Protein AF-A0A401TT37-F1 (afdb_monomer_lite)

Organism: Chiloscyllium punctatum (NCBI:txid137246)

Foldseek 3Di:
DPPPPPDQPWDKDWDDDPFKIKIWTKTRCDVPQNWIWIKIKIWGRPDPFKIKIKIWIWTDGVVDTDIDIGIDMGGRPPPPDDDDDDDDDD

pLDDT: mean 74.37, std 16.64, range [40.59, 93.44]

Sequence (90 aa):
TQQDKFLTWQFDSEYRGDDFTASVTLGNPDIINESAIVVGHFLQSVTQNLVLGGEIVYHRRPNEEGAILTLAGKYASKSHREGVCQGVSQ

Secondary structure (DSSP, 8-state):
----------EEEEEE-SSEEEEEEEEEEETTTTEEEEEEEEEEEEETTEEEEEEEEEEEETTEEEEEEEEEEEE-----S---------

InterPro domains:
  IPR023614 Porin domain superfamily [G3DSA:2.40.160.10] (1-81)
  IPR027246 Eukaryotic porin/Tom40 [PF01459] (4-64)
  IPR037930 Tom40 [PTHR10802] (1-78)

Structure (mmCIF, N/CA/C/O backbone):
data_AF-A0A401TT37-F1
#
_entry.id   AF-A0A401TT37-F1
#
loop_
_atom_site.group_PDB
_atom_site.id
_atom_site.type_symbol
_atom_site.label_atom_id
_atom_site.label_alt_id
_atom_site.label_comp_id
_atom_site.label_asym_id
_atom_site.label_entity_id
_atom_site.label_seq_id
_atom_site.pdbx_PDB_ins_code
_atom_site.Cartn_x
_atom_site.Cartn_y
_atom_site.Cartn_z
_atom_site.occupancy
_atom_site.B_iso_or_equiv
_atom_site.auth_seq_id
_atom_site.auth_comp_id
_atom_site.auth_asym_id
_atom_site.auth_atom_id
_atom_site.pdbx_PDB_model_num
ATOM 1 N N . THR A 1 1 ? 7.314 1.359 -39.315 1.00 42.53 1 THR A N 1
ATOM 2 C CA . THR A 1 1 ? 7.562 0.443 -38.186 1.00 42.53 1 THR A CA 1
ATOM 3 C C . THR A 1 1 ? 6.887 1.025 -36.967 1.00 42.53 1 THR A C 1
ATOM 5 O O . THR A 1 1 ? 7.438 1.912 -36.331 1.00 42.53 1 THR A O 1
ATOM 8 N N . GLN A 1 2 ? 5.626 0.651 -36.753 1.00 40.59 2 GLN A N 1
ATOM 9 C CA . GLN A 1 2 ? 4.790 1.123 -35.653 1.00 40.59 2 GLN A CA 1
ATOM 10 C C . GLN A 1 2 ? 5.350 0.512 -34.369 1.00 40.59 2 GLN A C 1
ATOM 12 O O . GLN A 1 2 ? 5.096 -0.648 -34.069 1.00 40.59 2 GLN A O 1
ATOM 17 N N . GLN A 1 3 ? 6.223 1.258 -33.694 1.00 45.03 3 GLN A N 1
ATOM 18 C CA . GLN A 1 3 ? 6.617 0.962 -32.325 1.00 45.03 3 GLN A CA 1
ATOM 19 C C . GLN A 1 3 ? 5.343 1.112 -31.505 1.00 45.03 3 GLN A C 1
ATOM 21 O O . GLN A 1 3 ? 4.905 2.229 -31.229 1.00 45.03 3 GLN A O 1
ATOM 26 N N . ASP A 1 4 ? 4.698 -0.023 -31.259 1.00 45.66 4 ASP A N 1
ATOM 27 C CA . ASP A 1 4 ? 3.655 -0.210 -30.269 1.00 45.66 4 ASP A CA 1
ATOM 28 C C . ASP A 1 4 ? 4.212 0.384 -28.972 1.00 45.66 4 ASP A C 1
ATOM 30 O O . ASP A 1 4 ? 5.044 -0.219 -28.295 1.00 45.66 4 ASP A O 1
ATOM 34 N N . LYS A 1 5 ? 3.894 1.659 -28.717 1.00 47.97 5 LYS A N 1
ATOM 35 C CA . LYS A 1 5 ? 4.195 2.329 -27.458 1.00 47.97 5 LYS A CA 1
ATOM 36 C C . LYS A 1 5 ? 3.330 1.594 -26.457 1.00 47.97 5 LYS A C 1
ATOM 38 O O . LYS A 1 5 ? 2.155 1.932 -26.322 1.00 47.97 5 LYS A O 1
ATOM 43 N N . PHE A 1 6 ? 3.904 0.525 -25.905 1.00 51.94 6 PHE A N 1
ATOM 44 C CA . PHE A 1 6 ? 3.279 -0.383 -24.966 1.00 51.94 6 PHE A CA 1
ATOM 45 C C . PHE A 1 6 ? 2.453 0.459 -24.010 1.00 51.94 6 PHE A C 1
ATOM 47 O O . PHE A 1 6 ? 2.970 1.387 -23.384 1.00 51.94 6 PHE A O 1
ATOM 54 N N . LEU A 1 7 ? 1.145 0.204 -24.036 1.00 53.03 7 LEU A N 1
ATOM 55 C CA . LEU A 1 7 ? 0.154 0.890 -23.227 1.00 53.03 7 LEU A CA 1
ATOM 56 C C . LEU A 1 7 ? 0.739 1.125 -21.831 1.00 53.03 7 LEU A C 1
ATOM 58 O O . LEU A 1 7 ? 1.186 0.192 -21.166 1.00 53.03 7 LEU A O 1
ATOM 62 N N . THR A 1 8 ? 0.708 2.369 -21.373 1.00 57.44 8 THR A N 1
ATOM 63 C CA . THR A 1 8 ? 0.883 2.695 -19.963 1.00 57.44 8 THR A CA 1
ATOM 64 C C . THR A 1 8 ? -0.329 2.109 -19.230 1.00 57.44 8 THR A C 1
ATOM 66 O O . THR A 1 8 ? -1.317 2.802 -19.001 1.00 57.44 8 THR A O 1
ATOM 69 N N . TRP A 1 9 ? -0.322 0.802 -18.954 1.00 63.97 9 TRP A N 1
ATOM 70 C CA . TRP A 1 9 ? -1.377 0.148 -18.182 1.00 63.97 9 TRP A CA 1
ATOM 71 C C . TRP A 1 9 ? -1.231 0.633 -16.744 1.00 63.97 9 TRP A C 1
ATOM 73 O O . TRP A 1 9 ? -0.379 0.154 -16.000 1.00 63.97 9 TRP A O 1
ATOM 83 N N . GLN A 1 10 ? -2.018 1.637 -16.368 1.00 69.62 10 GLN A N 1
ATOM 84 C CA . GLN A 1 10 ? -2.158 2.024 -14.975 1.00 69.62 10 GLN A CA 1
ATOM 85 C C . GLN A 1 10 ? -3.210 1.111 -14.358 1.00 69.62 10 GLN A C 1
ATOM 87 O O . GLN A 1 10 ? -4.390 1.203 -14.690 1.00 69.62 10 GLN A O 1
ATOM 92 N N . PHE A 1 11 ? -2.765 0.189 -13.515 1.00 83.69 11 PHE A N 1
ATOM 93 C CA . PHE A 1 11 ? -3.661 -0.719 -12.819 1.00 83.69 11 PHE A CA 1
ATOM 94 C C . PHE A 1 11 ? -3.811 -0.235 -11.390 1.00 83.69 11 PHE A C 1
ATOM 96 O O . PHE A 1 11 ? -2.836 -0.176 -10.650 1.00 83.69 11 PHE A O 1
ATOM 103 N N . ASP A 1 12 ? -5.027 0.126 -11.018 1.00 86.62 12 ASP A N 1
ATOM 104 C CA . ASP A 1 12 ? -5.362 0.505 -9.658 1.00 86.62 12 ASP A CA 1
ATOM 105 C C . ASP A 1 12 ? -6.287 -0.557 -9.062 1.00 86.62 12 ASP A C 1
ATOM 107 O O . ASP A 1 12 ? -7.228 -1.023 -9.706 1.00 86.62 12 ASP A O 1
ATOM 111 N N . SER A 1 13 ? -5.966 -1.001 -7.857 1.00 88.88 13 SER A N 1
ATOM 112 C CA . SER A 1 13 ? -6.707 -1.998 -7.099 1.00 88.88 13 SER A CA 1
ATOM 113 C C . SER A 1 13 ? -6.919 -1.494 -5.693 1.00 88.88 13 SER A C 1
ATOM 115 O O . SER A 1 13 ? -6.051 -1.628 -4.836 1.00 88.88 13 SER A O 1
ATOM 117 N N . GLU A 1 14 ? -8.098 -0.943 -5.448 1.00 90.94 14 GLU A N 1
ATOM 118 C CA . GLU A 1 14 ? -8.556 -0.607 -4.110 1.00 90.94 14 GLU A CA 1
ATOM 119 C C . GLU A 1 14 ? -9.381 -1.762 -3.530 1.00 90.94 14 GLU A C 1
ATOM 121 O O . GLU A 1 14 ? -10.309 -2.278 -4.152 1.00 90.94 14 GLU A O 1
ATOM 126 N N . TYR A 1 15 ? -9.046 -2.156 -2.308 1.00 88.94 15 TYR A N 1
ATOM 127 C CA . TYR A 1 15 ? -9.766 -3.125 -1.506 1.00 88.94 15 TYR A CA 1
ATOM 128 C C . TYR A 1 15 ? -10.181 -2.494 -0.175 1.00 88.94 15 TYR A C 1
ATOM 130 O O . TYR A 1 15 ? -9.372 -2.299 0.736 1.00 88.94 15 TYR A O 1
ATOM 138 N N . ARG A 1 16 ? -11.475 -2.200 -0.045 1.00 88.94 16 ARG A N 1
ATOM 139 C CA . ARG A 1 16 ? -12.098 -1.752 1.204 1.00 88.94 16 ARG A CA 1
ATOM 140 C C . ARG A 1 16 ? -12.793 -2.919 1.892 1.00 88.94 16 ARG A C 1
ATOM 142 O O . ARG A 1 16 ? -13.760 -3.458 1.364 1.00 88.94 16 ARG A O 1
ATOM 149 N N . GLY A 1 17 ? -12.297 -3.282 3.067 1.00 85.50 17 GLY A N 1
ATOM 150 C CA . GLY A 1 17 ? -13.001 -4.119 4.033 1.00 85.50 17 GLY A CA 1
ATOM 151 C C . GLY A 1 17 ? -13.676 -3.275 5.115 1.00 85.50 17 GLY A C 1
ATOM 152 O O . GLY A 1 17 ? -13.515 -2.055 5.161 1.00 85.50 17 GLY A O 1
ATOM 153 N N . ASP A 1 18 ? -14.408 -3.934 6.009 1.00 82.44 18 ASP A N 1
ATOM 154 C CA . ASP A 1 18 ? -15.122 -3.272 7.107 1.00 82.44 18 ASP A CA 1
ATOM 155 C C . ASP A 1 18 ? -14.180 -2.575 8.109 1.00 82.44 18 ASP A C 1
ATOM 157 O O . ASP A 1 18 ? -14.475 -1.479 8.581 1.00 82.44 18 ASP A O 1
ATOM 161 N N . ASP A 1 19 ? -13.006 -3.161 8.370 1.00 84.31 19 ASP A N 1
ATOM 162 C CA . ASP A 1 19 ? -12.030 -2.661 9.354 1.00 84.31 19 ASP A CA 1
ATOM 163 C C . ASP A 1 19 ? -10.658 -2.316 8.748 1.00 84.31 19 ASP A C 1
ATOM 165 O O . ASP A 1 19 ? -9.735 -1.911 9.457 1.00 84.31 19 ASP A O 1
ATOM 169 N N . PHE A 1 20 ? -10.485 -2.469 7.434 1.00 85.81 20 PHE A N 1
ATOM 170 C CA . PHE A 1 20 ? -9.224 -2.165 6.758 1.00 85.81 20 PHE A CA 1
ATOM 171 C C . PHE A 1 20 ? -9.439 -1.668 5.329 1.00 85.81 20 PHE A C 1
ATOM 173 O O . PHE A 1 20 ? -10.438 -1.953 4.680 1.00 85.81 20 PHE A O 1
ATOM 180 N N . THR A 1 21 ? -8.487 -0.904 4.818 1.00 90.44 21 THR A N 1
ATOM 181 C CA . THR A 1 21 ? -8.442 -0.392 3.454 1.00 90.44 21 THR A CA 1
ATOM 182 C C . THR A 1 21 ? -7.046 -0.637 2.917 1.00 90.44 21 THR A C 1
ATOM 184 O O . THR A 1 21 ? -6.076 -0.110 3.447 1.00 90.44 21 THR A O 1
ATOM 187 N N . ALA A 1 22 ? -6.941 -1.446 1.877 1.00 91.38 22 ALA A N 1
ATOM 188 C CA . ALA A 1 22 ? -5.723 -1.618 1.110 1.00 91.38 22 ALA A CA 1
ATOM 189 C C . ALA A 1 22 ? -5.939 -0.989 -0.265 1.00 91.38 22 ALA A C 1
ATOM 191 O O . ALA A 1 22 ? -7.010 -1.137 -0.837 1.00 91.38 22 ALA A O 1
ATOM 192 N N . SER A 1 23 ? -4.951 -0.316 -0.823 1.00 92.88 23 SER A N 1
ATOM 193 C CA . SER A 1 23 ? -4.948 0.066 -2.228 1.00 92.88 23 SER A CA 1
ATOM 194 C C . SER A 1 23 ? -3.591 -0.235 -2.831 1.00 92.88 23 SER A C 1
ATOM 196 O O . SER A 1 23 ? -2.567 -0.161 -2.159 1.00 92.88 23 SER A O 1
ATOM 198 N N . VAL A 1 24 ? -3.578 -0.646 -4.088 1.00 91.25 24 VAL A N 1
ATOM 199 C CA . VAL A 1 24 ? -2.368 -0.957 -4.838 1.00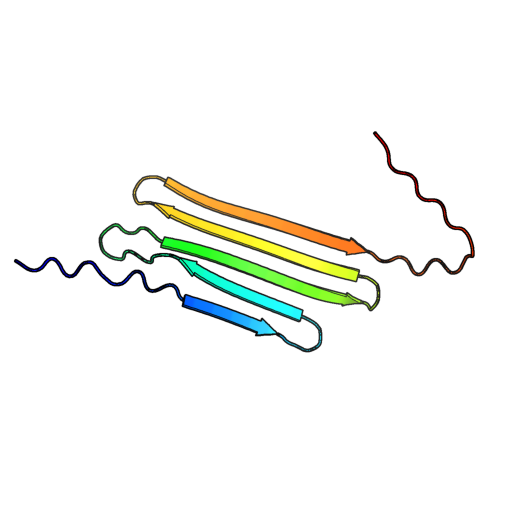 91.25 24 VAL A CA 1
ATOM 200 C C . VAL A 1 24 ? -2.491 -0.321 -6.208 1.00 91.25 24 VAL A C 1
ATOM 202 O O . VAL A 1 24 ? -3.384 -0.660 -6.975 1.00 91.25 24 VAL A O 1
ATOM 205 N N . THR A 1 25 ? -1.561 0.563 -6.532 1.00 90.62 25 THR A N 1
ATOM 206 C CA . THR A 1 25 ? -1.481 1.271 -7.800 1.00 90.62 25 THR A CA 1
ATOM 207 C C . THR A 1 25 ? -0.185 0.888 -8.508 1.00 90.62 25 THR A C 1
ATOM 209 O O . THR A 1 25 ? 0.918 1.120 -8.018 1.00 90.62 25 THR A O 1
ATOM 212 N N . LEU A 1 26 ? -0.313 0.306 -9.693 1.00 86.56 26 LEU A N 1
ATOM 213 C CA . LEU A 1 26 ? 0.775 0.014 -10.616 1.00 86.56 26 LEU A CA 1
ATOM 214 C C . LEU A 1 26 ? 0.791 1.100 -11.689 1.00 86.56 26 LEU A C 1
ATOM 216 O O . LEU A 1 26 ? -0.145 1.232 -12.476 1.00 86.56 26 LEU A O 1
ATOM 220 N N . GLY A 1 27 ? 1.856 1.893 -11.708 1.00 83.06 27 GLY A N 1
ATOM 221 C CA . GLY A 1 27 ? 2.078 2.961 -12.669 1.00 83.06 27 GLY A CA 1
ATOM 222 C C . GLY A 1 27 ? 3.114 2.560 -13.709 1.00 83.06 27 GLY A C 1
ATOM 223 O O . GLY A 1 27 ? 4.270 2.314 -13.368 1.00 83.06 27 GLY A O 1
ATOM 224 N N . ASN A 1 28 ? 2.702 2.569 -14.979 1.00 72.00 28 ASN A N 1
ATOM 225 C CA . ASN A 1 28 ? 3.583 2.439 -16.141 1.00 72.00 28 ASN A CA 1
ATOM 226 C C . ASN A 1 28 ? 4.545 1.231 -16.066 1.00 72.00 28 ASN A C 1
ATOM 228 O O . ASN A 1 28 ? 5.757 1.438 -16.014 1.00 72.00 28 ASN A O 1
ATOM 232 N N . PRO A 1 29 ? 4.030 -0.015 -16.022 1.00 65.38 29 PRO A N 1
ATOM 233 C CA . PRO A 1 29 ? 4.858 -1.212 -16.076 1.00 65.38 29 PRO A CA 1
ATOM 234 C C . PRO A 1 29 ? 5.434 -1.367 -17.487 1.00 65.38 29 PRO A C 1
ATOM 236 O O . PRO A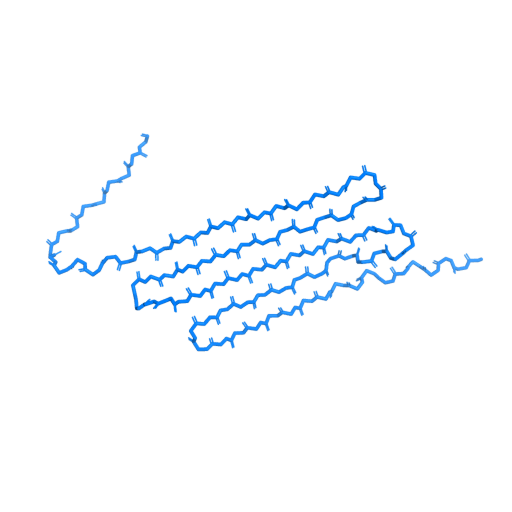 1 29 ? 4.826 -1.966 -18.374 1.00 65.38 29 PRO A O 1
ATOM 239 N N . ASP A 1 30 ? 6.611 -0.800 -17.708 1.00 69.88 30 ASP A N 1
ATOM 240 C CA . ASP A 1 30 ? 7.346 -0.940 -18.952 1.00 69.88 30 ASP A CA 1
ATOM 241 C C . ASP A 1 30 ? 8.227 -2.194 -18.870 1.00 69.88 30 ASP A C 1
ATOM 243 O O . ASP A 1 30 ? 9.317 -2.189 -18.298 1.00 69.88 30 ASP A O 1
ATOM 247 N N . ILE A 1 31 ? 7.715 -3.301 -19.419 1.00 60.72 31 ILE A N 1
ATOM 248 C CA . ILE A 1 31 ? 8.393 -4.611 -19.457 1.00 60.72 31 ILE A CA 1
ATOM 249 C C . ILE A 1 31 ? 9.675 -4.543 -20.311 1.00 60.72 31 ILE A C 1
ATOM 251 O O . ILE A 1 31 ? 10.593 -5.332 -20.109 1.00 60.72 31 ILE A O 1
ATOM 255 N N . ILE A 1 32 ? 9.753 -3.593 -21.249 1.00 64.06 32 ILE A N 1
ATOM 256 C CA . ILE A 1 32 ? 10.861 -3.449 -22.204 1.00 64.06 32 ILE A CA 1
ATOM 257 C C . ILE A 1 32 ? 12.044 -2.697 -21.575 1.00 64.06 32 ILE A C 1
ATOM 259 O O . ILE A 1 32 ? 13.195 -3.047 -21.812 1.00 64.06 32 ILE A O 1
ATOM 263 N N . ASN A 1 33 ? 11.767 -1.686 -20.756 1.00 64.31 33 ASN A N 1
ATOM 264 C CA . ASN A 1 33 ? 12.733 -0.868 -20.025 1.00 64.31 33 ASN A CA 1
ATOM 265 C C . ASN A 1 33 ? 12.871 -1.313 -18.560 1.00 64.31 33 ASN A C 1
ATOM 267 O O . ASN A 1 33 ? 13.448 -0.574 -17.761 1.00 64.31 33 ASN A O 1
ATOM 271 N N . GLU A 1 34 ? 12.285 -2.460 -18.189 1.00 68.69 34 GLU A N 1
ATOM 272 C CA . GLU A 1 34 ? 12.207 -2.996 -16.818 1.00 68.69 34 GLU A CA 1
ATOM 273 C C . GL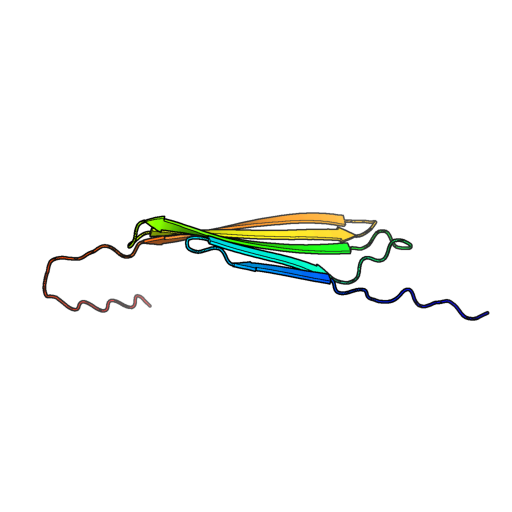U A 1 34 ? 11.844 -1.939 -15.763 1.00 68.69 34 GLU A C 1
ATOM 275 O O . GLU A 1 34 ? 12.309 -1.972 -14.621 1.00 68.69 34 GLU A O 1
ATOM 280 N N . SER A 1 35 ? 11.030 -0.961 -16.157 1.00 70.44 35 SER A N 1
ATOM 281 C CA . SER A 1 35 ? 10.703 0.190 -15.329 1.00 70.44 35 SER A CA 1
ATOM 282 C C . SER A 1 35 ? 9.269 0.065 -14.861 1.00 70.44 35 SER A C 1
ATOM 284 O O . SER A 1 35 ? 8.359 0.017 -15.679 1.00 70.44 35 SER A O 1
ATOM 286 N N . ALA A 1 36 ? 9.052 -0.003 -13.553 1.00 76.94 36 ALA A N 1
ATOM 287 C CA . ALA A 1 36 ? 7.715 -0.121 -12.986 1.00 76.94 36 ALA A CA 1
ATOM 288 C C . ALA A 1 36 ? 7.633 0.629 -11.661 1.00 76.94 36 ALA A C 1
ATOM 290 O O . ALA A 1 36 ? 8.544 0.559 -10.831 1.00 76.94 36 ALA A O 1
ATOM 291 N N . ILE A 1 37 ? 6.524 1.338 -11.464 1.00 85.50 37 ILE A N 1
ATOM 292 C CA . ILE A 1 37 ? 6.204 1.990 -10.198 1.00 85.50 37 ILE A CA 1
ATOM 293 C C . ILE A 1 37 ? 5.062 1.207 -9.566 1.00 85.50 37 ILE A C 1
ATOM 295 O O . ILE A 1 37 ? 4.018 1.015 -10.183 1.00 85.50 37 ILE A O 1
ATOM 299 N N . V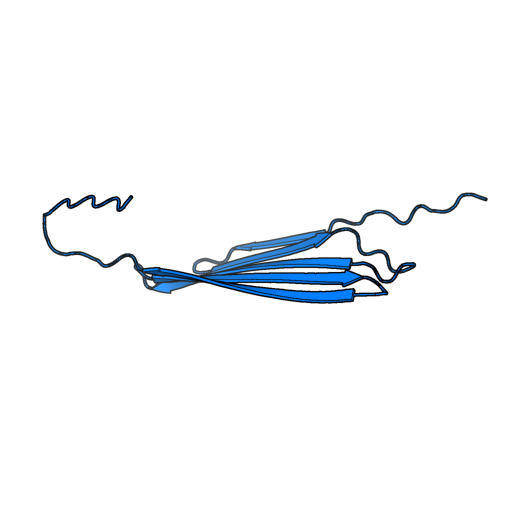AL A 1 38 ? 5.261 0.758 -8.336 1.00 87.31 38 VAL A N 1
ATOM 300 C CA . VAL A 1 38 ? 4.253 0.064 -7.541 1.00 87.31 38 VAL A CA 1
ATOM 301 C C . VAL A 1 38 ? 4.072 0.840 -6.255 1.00 87.31 38 VAL A C 1
ATOM 303 O O . VAL A 1 38 ? 5.020 1.030 -5.501 1.00 87.31 38 VAL A O 1
ATOM 306 N N . VAL A 1 39 ? 2.857 1.289 -5.999 1.00 90.31 39 VAL A N 1
ATOM 307 C CA . VAL A 1 39 ? 2.487 1.972 -4.767 1.00 90.31 39 VAL A CA 1
ATOM 308 C C . VAL A 1 39 ? 1.435 1.126 -4.077 1.00 90.31 39 VAL A C 1
ATOM 310 O O . VAL A 1 39 ? 0.431 0.789 -4.685 1.00 90.31 39 VAL A O 1
ATOM 313 N N . GLY A 1 40 ? 1.658 0.749 -2.829 1.00 92.88 40 GLY A N 1
ATOM 314 C CA . GLY A 1 40 ? 0.687 0.061 -1.996 1.00 92.88 40 GLY A CA 1
ATOM 315 C C . GLY A 1 40 ? 0.389 0.902 -0.769 1.00 92.88 40 GLY A C 1
ATOM 316 O O . GLY A 1 40 ? 1.307 1.250 -0.040 1.00 92.88 40 GLY A O 1
ATOM 317 N N . HIS A 1 41 ? -0.869 1.206 -0.501 1.00 93.19 41 HIS A N 1
ATOM 318 C CA . HIS A 1 41 ? -1.302 1.780 0.763 1.00 93.19 41 HIS A CA 1
ATOM 319 C C . HIS A 1 41 ? -2.097 0.735 1.535 1.00 93.19 41 HIS A C 1
ATOM 321 O O . HIS A 1 41 ? -2.892 -0.015 0.981 1.00 93.19 41 HIS A O 1
ATOM 327 N N . PHE A 1 42 ? -1.891 0.678 2.837 1.00 90.88 42 PHE A N 1
ATOM 328 C CA . PHE A 1 42 ? -2.614 -0.195 3.737 1.00 90.88 42 PHE A CA 1
ATOM 329 C C . PHE A 1 42 ? -2.992 0.601 4.973 1.00 90.88 42 PHE A C 1
ATOM 331 O O . PHE A 1 42 ? -2.158 1.256 5.579 1.00 90.88 42 PHE A O 1
ATOM 338 N N . LEU A 1 43 ? -4.254 0.561 5.358 1.00 90.31 43 LEU A N 1
ATOM 339 C CA . LEU A 1 43 ? -4.807 1.227 6.523 1.00 90.31 43 LEU A CA 1
ATOM 340 C C . LEU A 1 43 ? -5.654 0.191 7.250 1.00 90.31 43 LEU A C 1
ATOM 342 O O . LEU A 1 43 ? -6.632 -0.296 6.703 1.00 90.31 43 LEU A O 1
ATOM 346 N N . GLN A 1 44 ? -5.296 -0.157 8.475 1.00 89.81 44 GLN A N 1
ATOM 347 C CA . GLN A 1 44 ? -6.022 -1.103 9.308 1.00 89.81 44 GLN A CA 1
ATOM 348 C C . GLN A 1 44 ? -6.477 -0.427 10.600 1.00 89.81 44 GLN A C 1
ATOM 350 O O . GLN A 1 44 ? -5.679 0.079 11.390 1.00 89.81 44 GLN A O 1
ATOM 355 N N . SER A 1 45 ? -7.782 -0.462 10.841 1.00 87.50 45 SER A N 1
ATOM 356 C CA . SER A 1 45 ? -8.382 -0.097 12.115 1.00 87.50 45 SER A CA 1
ATOM 357 C C . SER A 1 45 ? -8.178 -1.252 13.098 1.00 87.50 45 SER A C 1
ATOM 359 O O . SER A 1 45 ? -8.823 -2.291 13.001 1.00 87.50 45 SER A O 1
ATOM 361 N N . VAL A 1 46 ? -7.233 -1.109 14.030 1.00 80.88 46 VAL A N 1
ATOM 362 C CA . VAL A 1 46 ? -6.959 -2.136 15.055 1.00 80.88 46 VAL A CA 1
ATOM 363 C C . VAL A 1 46 ? -7.934 -1.999 16.224 1.00 80.88 46 VAL A C 1
ATOM 365 O O . VAL A 1 46 ? -8.228 -2.957 16.935 1.00 80.88 46 VAL A O 1
ATOM 368 N N . THR A 1 47 ? -8.432 -0.789 16.477 1.00 80.25 47 THR A N 1
ATOM 369 C CA . THR A 1 47 ? -9.380 -0.506 17.561 1.00 80.25 47 THR A CA 1
ATOM 370 C C . THR A 1 47 ? -10.236 0.702 17.181 1.00 80.25 47 THR A C 1
ATOM 372 O O . THR A 1 47 ? -9.810 1.512 16.366 1.00 80.25 47 THR A O 1
ATOM 375 N N . GLN A 1 48 ? -11.380 0.928 17.849 1.00 75.44 48 GLN A N 1
ATOM 376 C CA . GLN A 1 48 ? -12.232 2.130 17.653 1.00 75.44 48 GLN A CA 1
ATOM 377 C C . GLN A 1 48 ? -11.479 3.473 17.741 1.00 75.44 48 GLN A C 1
ATOM 379 O O . GLN A 1 48 ? -11.973 4.512 17.317 1.00 75.44 48 GLN A O 1
ATOM 384 N N . ASN A 1 49 ? -10.294 3.431 18.341 1.00 79.06 49 ASN A N 1
ATOM 385 C CA . ASN A 1 49 ? -9.450 4.551 18.691 1.00 79.06 49 ASN A CA 1
ATOM 386 C C . ASN A 1 49 ? -8.055 4.459 18.067 1.00 79.06 49 ASN A C 1
ATOM 388 O O . ASN A 1 49 ? -7.229 5.320 18.327 1.00 79.06 49 ASN A O 1
ATOM 392 N N . LEU A 1 50 ? -7.733 3.404 17.325 1.00 81.06 50 LEU A N 1
ATOM 393 C CA . LEU A 1 50 ? -6.384 3.193 16.820 1.00 81.06 50 LEU A CA 1
ATOM 394 C C . LEU A 1 50 ? -6.466 2.715 15.381 1.00 81.06 50 LEU A C 1
ATOM 396 O O . LEU A 1 50 ? -6.891 1.593 15.110 1.00 81.06 50 LEU A O 1
ATOM 400 N N . VAL A 1 51 ? -6.022 3.580 14.478 1.00 87.06 51 VAL A N 1
ATOM 401 C CA . VAL A 1 51 ? -5.845 3.256 13.066 1.00 87.06 51 VAL A CA 1
ATOM 402 C C . VAL A 1 51 ? -4.354 3.198 12.806 1.00 87.06 51 VAL A C 1
ATOM 404 O O . VAL A 1 51 ? -3.645 4.170 13.047 1.00 87.06 51 VAL A O 1
ATOM 407 N N . LEU A 1 52 ? -3.877 2.060 12.333 1.00 90.19 52 LEU A N 1
ATOM 408 C CA . LEU A 1 52 ? -2.524 1.905 11.825 1.00 90.19 52 LEU A CA 1
ATOM 409 C C . LEU A 1 52 ? -2.572 1.916 10.306 1.00 90.19 52 LEU A C 1
ATOM 411 O O . LEU A 1 52 ? -3.574 1.554 9.701 1.00 90.19 52 LEU A O 1
ATOM 415 N N . GLY A 1 53 ? -1.490 2.327 9.681 1.00 91.12 53 GLY A N 1
ATOM 416 C CA . GLY A 1 53 ? -1.344 2.277 8.247 1.00 91.12 53 GLY A CA 1
ATOM 417 C C . GLY A 1 53 ? 0.107 2.206 7.835 1.00 91.12 53 GLY A C 1
ATOM 418 O O . GLY A 1 53 ? 1.016 2.508 8.604 1.00 91.12 53 GLY A O 1
ATOM 419 N N . GLY A 1 54 ? 0.318 1.796 6.603 1.00 91.75 54 GLY A N 1
ATOM 420 C CA . GLY A 1 54 ? 1.596 1.834 5.941 1.00 91.75 54 GLY A CA 1
ATOM 421 C C . GLY A 1 54 ? 1.400 2.138 4.473 1.00 91.75 54 GLY A C 1
ATOM 422 O O . GLY A 1 54 ? 0.388 1.785 3.879 1.00 91.75 54 GLY A O 1
ATOM 423 N N . GLU A 1 55 ? 2.375 2.800 3.890 1.00 93.44 55 GLU A N 1
ATOM 424 C CA . GLU A 1 55 ? 2.484 2.962 2.453 1.00 93.44 55 GLU A CA 1
ATOM 425 C C . GLU A 1 55 ? 3.836 2.424 2.014 1.00 93.44 55 GLU A C 1
ATOM 427 O O . GLU A 1 55 ? 4.857 2.621 2.670 1.00 93.44 55 GLU A O 1
ATOM 432 N N . ILE A 1 56 ? 3.831 1.695 0.914 1.00 92.56 56 ILE A N 1
ATOM 433 C CA . ILE A 1 56 ? 5.011 1.150 0.281 1.00 92.56 56 ILE A CA 1
ATOM 434 C C . ILE A 1 56 ? 5.062 1.675 -1.143 1.00 92.56 56 ILE A C 1
ATOM 436 O O . ILE A 1 56 ? 4.110 1.548 -1.901 1.00 92.56 56 ILE A O 1
ATOM 440 N N . VAL A 1 57 ? 6.178 2.279 -1.514 1.00 91.25 57 VAL A N 1
ATOM 441 C CA . VAL A 1 57 ? 6.440 2.767 -2.861 1.00 91.25 57 VAL A CA 1
ATOM 442 C C . VAL A 1 57 ? 7.674 2.043 -3.356 1.00 91.25 57 VAL A C 1
ATOM 444 O O . VAL A 1 57 ? 8.792 2.314 -2.921 1.00 91.25 57 VAL A O 1
ATOM 447 N N . TYR A 1 58 ? 7.471 1.106 -4.263 1.00 86.94 58 TYR A N 1
ATOM 448 C CA . TYR A 1 58 ? 8.533 0.417 -4.963 1.00 86.94 58 TYR A CA 1
ATOM 449 C C . TYR A 1 58 ? 8.711 1.046 -6.340 1.00 86.94 58 TYR A C 1
ATOM 451 O O . TYR A 1 58 ? 7.790 1.072 -7.157 1.00 86.94 58 TYR A O 1
ATOM 459 N N . HIS A 1 59 ? 9.904 1.570 -6.594 1.00 85.38 59 HIS A N 1
ATOM 460 C CA . HIS A 1 59 ? 10.305 2.021 -7.913 1.00 85.38 59 HIS A CA 1
ATOM 461 C C . HIS A 1 59 ? 11.415 1.109 -8.422 1.00 85.38 59 HIS A C 1
ATOM 463 O O . HIS A 1 59 ? 12.509 1.037 -7.861 1.00 85.38 59 HIS A O 1
ATOM 469 N N . ARG A 1 60 ? 11.131 0.409 -9.515 1.00 70.56 60 ARG A N 1
ATOM 470 C CA . ARG A 1 60 ? 12.142 -0.324 -10.264 1.00 70.56 60 ARG A CA 1
ATOM 471 C C . ARG A 1 60 ? 12.522 0.529 -11.459 1.00 70.56 60 ARG A C 1
ATOM 473 O O . ARG A 1 60 ? 11.669 0.803 -12.301 1.00 70.56 60 ARG A O 1
ATOM 480 N N . ARG A 1 61 ? 13.770 0.992 -11.506 1.00 67.69 61 ARG A N 1
ATOM 481 C CA . ARG A 1 61 ? 14.406 1.498 -12.726 1.00 67.69 61 ARG A CA 1
ATOM 482 C C . ARG A 1 61 ? 15.600 0.594 -13.042 1.00 67.69 61 ARG A C 1
ATOM 484 O O . ARG A 1 61 ? 16.251 0.136 -12.108 1.00 67.69 61 ARG A O 1
ATOM 491 N N . PRO A 1 62 ? 15.958 0.393 -14.320 1.00 62.69 62 PRO A N 1
ATOM 492 C CA . PRO A 1 62 ? 17.030 -0.520 -14.735 1.00 62.69 62 PRO A CA 1
ATOM 493 C C . PRO A 1 62 ? 18.420 -0.180 -14.168 1.00 62.69 62 PRO A C 1
ATOM 495 O O . PRO A 1 62 ? 19.334 -0.988 -14.275 1.00 62.69 62 PRO A O 1
ATOM 498 N N . ASN A 1 63 ? 18.592 1.000 -13.564 1.00 68.81 63 ASN A N 1
ATOM 499 C CA . ASN A 1 63 ? 19.855 1.450 -12.983 1.00 68.81 63 ASN A CA 1
ATOM 500 C C . ASN A 1 63 ? 19.753 1.803 -11.485 1.00 68.81 63 ASN A C 1
ATOM 502 O O . ASN A 1 63 ? 20.763 2.148 -10.880 1.00 68.81 63 ASN A O 1
ATOM 506 N N . GLU A 1 64 ? 18.550 1.767 -10.898 1.00 66.94 64 GLU A N 1
ATOM 507 C CA . GLU A 1 64 ? 18.316 2.137 -9.499 1.00 66.94 64 GLU A CA 1
ATOM 508 C C . GLU A 1 64 ? 17.026 1.473 -8.996 1.00 66.94 64 GLU A C 1
ATOM 510 O O . GLU A 1 64 ? 15.921 1.770 -9.464 1.00 66.94 64 GLU A O 1
ATOM 515 N N . GLU A 1 65 ? 17.179 0.539 -8.062 1.00 77.50 65 GLU A N 1
ATOM 516 C CA . GLU A 1 65 ? 16.075 -0.127 -7.379 1.00 77.50 65 GLU A CA 1
ATOM 517 C C . GLU A 1 65 ? 15.907 0.502 -5.998 1.00 77.50 65 GLU A C 1
ATOM 519 O O . GLU A 1 65 ? 16.838 0.497 -5.189 1.00 77.50 65 GLU A O 1
ATOM 524 N N . GLY A 1 66 ? 14.719 1.036 -5.714 1.00 82.00 66 GLY A N 1
ATOM 525 C CA . GLY A 1 66 ? 14.435 1.643 -4.422 1.00 82.00 66 GLY A CA 1
ATOM 526 C C . GLY A 1 66 ? 13.032 1.326 -3.933 1.00 82.00 66 GLY A C 1
ATOM 527 O O . GLY A 1 66 ? 12.042 1.396 -4.664 1.00 82.00 66 GLY A O 1
ATOM 528 N N . ALA A 1 67 ? 12.958 0.972 -2.656 1.00 87.06 67 ALA A N 1
ATOM 529 C CA . ALA A 1 67 ? 11.717 0.745 -1.941 1.00 87.06 67 ALA A CA 1
ATOM 530 C C . ALA A 1 67 ? 11.641 1.733 -0.781 1.00 87.06 67 ALA A C 1
ATOM 532 O O . ALA A 1 67 ? 12.544 1.797 0.053 1.00 87.06 67 ALA A O 1
ATOM 533 N N . ILE A 1 68 ? 10.559 2.497 -0.729 1.00 91.44 68 ILE A N 1
ATOM 534 C CA . ILE A 1 68 ? 10.231 3.360 0.398 1.00 91.44 68 ILE A CA 1
ATOM 535 C C . ILE A 1 68 ? 9.079 2.692 1.126 1.00 91.44 68 ILE A C 1
ATOM 537 O O . ILE A 1 68 ? 8.049 2.416 0.523 1.00 91.44 68 ILE A O 1
ATOM 541 N N . LEU A 1 69 ? 9.262 2.419 2.411 1.00 90.19 69 LEU A N 1
ATOM 542 C CA . LEU A 1 69 ? 8.206 1.942 3.290 1.00 90.19 69 LEU A CA 1
ATOM 543 C C . LEU A 1 69 ? 8.000 2.989 4.378 1.00 90.19 69 LEU A C 1
ATOM 545 O O . LEU A 1 69 ? 8.902 3.248 5.174 1.00 90.19 69 LEU A O 1
ATOM 549 N N . THR A 1 70 ? 6.807 3.559 4.424 1.00 92.12 70 THR A N 1
ATOM 550 C CA . THR A 1 70 ? 6.381 4.495 5.459 1.00 92.12 70 THR A CA 1
ATOM 551 C C . THR A 1 70 ? 5.305 3.824 6.297 1.00 92.12 70 THR A C 1
ATOM 553 O O . THR A 1 70 ? 4.428 3.139 5.778 1.00 92.12 70 THR A O 1
ATOM 556 N N . LEU A 1 71 ? 5.361 4.019 7.610 1.00 89.94 71 LEU A N 1
ATOM 557 C CA . LEU A 1 71 ? 4.365 3.526 8.557 1.00 89.94 71 LEU A CA 1
ATOM 558 C C . LEU A 1 71 ? 3.764 4.727 9.287 1.00 89.94 71 LEU A C 1
ATOM 560 O O . LEU A 1 71 ? 4.489 5.616 9.729 1.00 89.94 71 LEU A O 1
ATOM 564 N N . ALA A 1 72 ? 2.444 4.751 9.428 1.00 87.88 72 ALA A N 1
ATOM 565 C CA . ALA A 1 72 ? 1.698 5.803 10.100 1.00 87.88 72 ALA A CA 1
ATOM 566 C C . ALA A 1 72 ? 0.715 5.197 11.110 1.00 87.88 72 ALA A C 1
ATOM 568 O O . ALA A 1 72 ? 0.150 4.131 10.896 1.00 87.88 72 ALA A O 1
ATOM 569 N N . GLY A 1 73 ? 0.486 5.878 12.230 1.00 87.50 73 GLY A N 1
ATOM 570 C CA . GLY A 1 73 ? -0.454 5.429 13.254 1.00 87.50 73 GLY A CA 1
ATOM 571 C C . GLY A 1 73 ? -1.202 6.606 13.855 1.00 87.50 73 GLY A C 1
ATOM 572 O O . GLY A 1 73 ? -0.594 7.566 14.321 1.00 87.50 73 GLY A O 1
ATOM 573 N N . LYS A 1 74 ? -2.531 6.537 13.852 1.00 84.25 74 LYS A N 1
ATOM 574 C CA . LYS A 1 74 ? -3.426 7.515 14.462 1.00 84.25 74 LYS A CA 1
ATOM 575 C C . LYS A 1 74 ? -4.062 6.907 15.705 1.00 84.25 74 LYS A C 1
ATOM 577 O O . LYS A 1 74 ? -4.902 6.016 15.603 1.00 84.25 74 LYS A O 1
ATOM 582 N N . TYR A 1 75 ? -3.707 7.443 16.868 1.00 80.81 75 TYR A N 1
ATOM 583 C CA . TYR A 1 75 ? -4.326 7.099 18.145 1.00 80.81 75 TYR A CA 1
ATOM 584 C C . TYR A 1 75 ? -5.299 8.203 18.584 1.00 80.81 75 TYR A C 1
ATOM 586 O O . TYR A 1 75 ? -4.900 9.304 18.954 1.00 80.81 75 TYR A O 1
ATOM 594 N N . ALA A 1 76 ? -6.593 7.913 18.536 1.00 68.88 76 ALA A N 1
ATOM 595 C CA . ALA A 1 76 ? -7.661 8.701 19.124 1.00 68.88 76 ALA A CA 1
ATOM 596 C C . ALA A 1 76 ? -7.888 8.247 20.573 1.00 68.88 76 ALA A C 1
ATOM 598 O O . ALA A 1 76 ? -8.712 7.382 20.855 1.00 68.88 76 ALA A O 1
ATOM 599 N N . SER A 1 77 ? -7.154 8.828 21.521 1.00 61.72 77 SER A N 1
ATOM 600 C CA . SER A 1 77 ? -7.430 8.604 22.942 1.00 61.72 77 SER A CA 1
ATOM 601 C C . SER A 1 77 ? -8.880 9.002 23.252 1.00 61.72 77 SER A C 1
ATOM 603 O O . SER A 1 77 ? -9.258 10.156 23.035 1.00 61.72 77 SER A O 1
ATOM 605 N N . LYS A 1 78 ? -9.703 8.074 23.770 1.00 52.97 78 LYS A N 1
ATOM 606 C CA . LYS A 1 78 ? -10.985 8.431 24.398 1.00 52.97 78 LYS A CA 1
ATOM 607 C C . LYS A 1 78 ? -10.658 9.166 25.693 1.00 52.97 78 LYS A C 1
ATOM 609 O O . LYS A 1 78 ? -10.619 8.571 26.766 1.00 52.97 78 LYS A O 1
ATOM 614 N N . SER A 1 79 ? -10.393 10.465 25.573 1.00 48.66 79 SER A N 1
ATOM 615 C CA . SER A 1 79 ? -10.390 11.371 26.710 1.00 48.66 79 SER A CA 1
ATOM 616 C C . SER A 1 79 ? -11.812 11.405 27.252 1.00 48.66 79 SER A C 1
ATOM 618 O O . SER A 1 79 ? -12.656 12.180 26.806 1.00 48.66 79 SER A O 1
ATOM 620 N N . HIS A 1 80 ? -12.100 10.534 28.216 1.00 47.22 80 HIS A N 1
ATOM 621 C CA . HIS A 1 80 ? -13.109 10.845 29.207 1.00 47.22 80 HIS A CA 1
ATOM 622 C C . HIS A 1 80 ? -12.539 11.977 30.059 1.00 47.22 80 HIS A C 1
ATOM 624 O O . HIS A 1 80 ? -11.925 11.727 31.094 1.00 47.22 80 HIS A O 1
ATOM 630 N N . ARG A 1 81 ? -12.653 13.203 29.547 1.00 43.38 81 ARG A N 1
ATOM 631 C CA . ARG A 1 81 ? -12.645 14.454 30.300 1.00 43.38 81 ARG A CA 1
ATOM 632 C C . ARG A 1 81 ? -12.864 15.613 29.346 1.00 43.38 81 ARG A C 1
ATOM 634 O O . ARG A 1 81 ? -12.126 15.801 28.381 1.00 43.38 81 ARG A O 1
ATOM 641 N N . GLU A 1 82 ? -13.915 16.352 29.664 1.00 49.59 82 GLU A N 1
ATOM 642 C CA . GLU A 1 82 ? -14.086 17.762 29.358 1.00 49.59 82 GLU A CA 1
ATOM 643 C C . GLU A 1 82 ? -12.731 18.485 29.402 1.00 49.59 82 GLU A C 1
ATOM 645 O O . GLU A 1 82 ? -11.977 18.336 30.364 1.00 49.59 82 GLU A O 1
ATOM 650 N N . GLY A 1 83 ? -12.406 19.244 28.356 1.00 50.16 83 GLY A N 1
ATOM 651 C CA . GLY A 1 83 ? -11.175 20.030 28.318 1.00 50.16 83 GLY A CA 1
ATOM 652 C C . GLY A 1 83 ? -10.548 20.076 26.936 1.00 50.16 83 GLY A C 1
ATOM 653 O O . GLY A 1 83 ? -9.614 19.341 26.632 1.00 50.16 83 GLY A O 1
ATOM 654 N N . VAL A 1 84 ? -11.061 20.977 26.103 1.00 49.66 84 VAL A N 1
ATOM 655 C CA . VAL A 1 84 ? -10.343 21.512 24.944 1.00 49.66 84 VAL A CA 1
ATOM 656 C C . VAL A 1 84 ? -8.994 22.063 25.415 1.00 49.66 84 VAL A C 1
ATOM 658 O O . VAL A 1 84 ? -8.973 23.005 26.198 1.00 49.66 84 VAL A O 1
ATOM 661 N N . CYS A 1 85 ? -7.888 21.533 24.894 1.00 47.09 85 CYS A N 1
ATOM 662 C CA . CYS A 1 85 ? -6.597 22.222 24.871 1.00 47.09 85 CYS A CA 1
ATOM 663 C C . CYS A 1 85 ? -5.964 22.015 23.492 1.00 47.09 85 CYS A C 1
ATOM 665 O O . CYS A 1 85 ? -5.312 21.009 23.221 1.00 47.09 85 CYS A O 1
ATOM 667 N N . GLN A 1 86 ? -6.210 22.973 22.602 1.00 48.84 86 GLN A N 1
ATOM 668 C CA . GLN A 1 86 ? -5.592 23.072 21.286 1.00 48.84 86 GLN A CA 1
ATOM 669 C C . GLN A 1 86 ? -4.212 23.722 21.467 1.00 48.84 86 GLN A C 1
ATOM 671 O O . GLN A 1 86 ? -4.110 24.929 21.655 1.00 48.84 86 GLN A O 1
ATOM 676 N N . GLY A 1 87 ? -3.154 22.910 21.477 1.00 52.09 87 GLY A N 1
ATOM 677 C CA . GLY A 1 87 ? -1.767 23.374 21.496 1.00 52.09 87 GLY A CA 1
ATOM 678 C C . GLY A 1 87 ? -1.110 23.127 20.144 1.00 52.0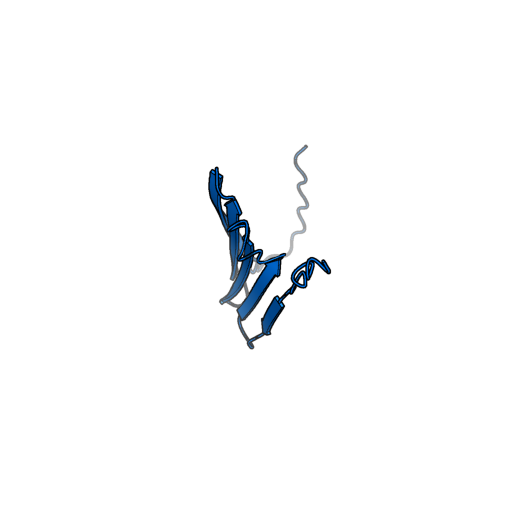9 87 GLY A C 1
ATOM 679 O O . GLY A 1 87 ? -0.620 22.030 19.894 1.00 52.09 87 GLY A O 1
ATOM 680 N N . VAL A 1 88 ? -1.122 24.133 19.269 1.00 52.34 88 VAL A N 1
ATOM 681 C CA . VAL A 1 88 ? -0.238 24.196 18.095 1.00 52.34 88 VAL A CA 1
ATOM 682 C C . VAL A 1 88 ? 1.120 24.677 18.598 1.00 52.34 88 VAL A C 1
ATOM 684 O O . VAL A 1 88 ? 1.205 25.786 19.122 1.00 52.34 88 VAL A O 1
ATOM 687 N N . SER A 1 89 ? 2.165 23.859 18.466 1.00 49.84 89 SER A N 1
ATOM 688 C CA . SER A 1 89 ? 3.534 24.356 18.621 1.00 49.84 89 SER A CA 1
ATOM 689 C C . SER A 1 89 ? 4.006 24.883 17.271 1.00 49.84 89 SER A C 1
ATOM 691 O O . SER A 1 89 ? 3.959 24.152 16.279 1.00 49.84 89 SER A O 1
ATOM 693 N N . GLN A 1 90 ? 4.398 26.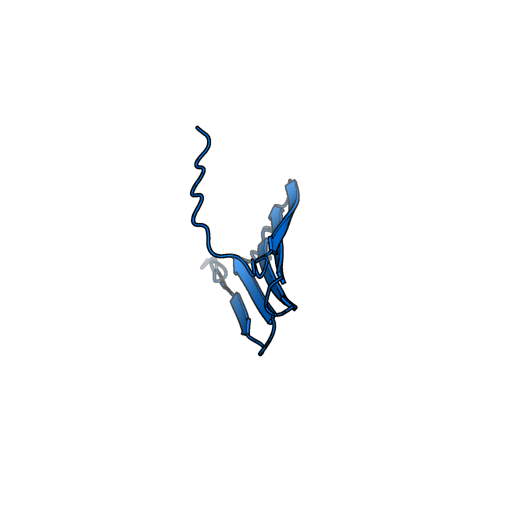158 17.259 1.00 46.84 90 GLN A N 1
ATOM 694 C CA . GLN A 1 90 ? 5.310 26.718 16.261 1.00 46.84 90 GLN A CA 1
ATOM 695 C C . GLN A 1 90 ? 6.730 26.207 16.518 1.00 46.84 90 GLN A C 1
ATOM 697 O O . GLN A 1 90 ? 7.001 25.819 17.683 1.00 46.84 90 GLN A O 1
#

Radius of gyration: 19.83 Å; chains: 1; bounding box: 35×31×68 Å